Protein AF-A0A4Q3BTL0-F1 (afdb_monomer_lite)

Radius of gyration: 15.91 Å; chains: 1; bounding box: 28×21×47 Å

Secondary structure (DSSP, 8-state):
------------TTSTTSS-TTTTSTT-SGGG--HHHHHHHHHHHHHHHHHGGGG--

Sequence (57 aa):
MVVLRIDILDFDGTREKGFDYYWHTQQDNMDVIDRTTLDAVGKTVLSIVYTEKAQAF

Foldseek 3Di:
DDDDDDDDDQADPVDPVRHDPPPPHPNPDPVPDDPVVVCVVVCVVCCCVVCVVVPPD

pLDDT: mean 91.85, std 13.42, range [45.88, 98.75]

Structure (mmCIF, N/CA/C/O backbone):
data_AF-A0A4Q3BTL0-F1
#
_entry.id   AF-A0A4Q3BTL0-F1
#
loop_
_atom_site.group_PDB
_atom_site.id
_atom_site.type_symbol
_atom_site.label_atom_id
_atom_site.label_alt_id
_atom_site.label_comp_id
_atom_site.label_asym_id
_atom_site.label_entity_id
_atom_site.label_seq_id
_atom_site.pdbx_PDB_ins_code
_atom_site.Cartn_x
_atom_site.Cartn_y
_atom_site.Cartn_z
_atom_site.occupancy
_atom_site.B_iso_or_equiv
_atom_site.auth_seq_id
_atom_site.auth_comp_id
_atom_site.auth_asym_id
_atom_site.auth_atom_id
_atom_site.pdbx_PDB_model_num
ATOM 1 N N . MET A 1 1 ? 9.441 14.700 26.002 1.00 61.19 1 MET A N 1
ATOM 2 C CA . MET A 1 1 ? 8.455 13.683 25.581 1.00 61.19 1 MET A CA 1
ATOM 3 C C . MET A 1 1 ? 8.890 13.153 24.226 1.00 61.19 1 MET A C 1
ATOM 5 O O . MET A 1 1 ? 9.084 13.962 23.329 1.00 61.19 1 MET A O 1
ATOM 9 N N . VAL A 1 2 ? 9.130 11.847 24.103 1.00 85.06 2 VAL A N 1
ATOM 10 C CA . VAL A 1 2 ? 9.462 11.194 22.824 1.00 85.06 2 VAL A CA 1
ATOM 11 C C . VAL A 1 2 ? 8.182 10.570 22.280 1.00 85.06 2 VAL A C 1
ATOM 13 O O . VAL A 1 2 ? 7.451 9.940 23.036 1.00 85.06 2 VAL A O 1
ATOM 16 N N . VAL A 1 3 ? 7.908 10.764 20.991 1.00 90.06 3 VAL A N 1
ATOM 17 C CA . VAL A 1 3 ? 6.804 10.101 20.286 1.00 90.06 3 VAL A CA 1
ATOM 18 C C . VAL A 1 3 ? 7.415 9.059 19.361 1.00 90.06 3 VAL A C 1
ATOM 20 O O . VAL A 1 3 ? 8.242 9.404 18.516 1.00 90.06 3 VAL A O 1
ATOM 23 N N . LEU A 1 4 ? 7.023 7.798 19.534 1.00 92.81 4 LEU A N 1
ATOM 24 C CA . LEU A 1 4 ? 7.404 6.722 18.625 1.00 92.81 4 LEU A CA 1
ATOM 25 C C . LEU A 1 4 ? 6.555 6.812 17.354 1.00 92.81 4 LEU A C 1
ATOM 27 O O . LEU A 1 4 ? 5.357 7.086 17.422 1.00 92.81 4 LEU A O 1
ATOM 31 N N . ARG A 1 5 ? 7.187 6.612 16.198 1.00 93.44 5 ARG A N 1
ATOM 32 C CA . ARG A 1 5 ? 6.531 6.584 14.888 1.00 93.44 5 ARG A CA 1
ATOM 33 C C . ARG A 1 5 ? 6.995 5.358 14.123 1.00 93.44 5 ARG A C 1
ATOM 35 O O . ARG A 1 5 ? 8.152 4.964 14.243 1.00 93.44 5 ARG A O 1
ATOM 42 N N . ILE A 1 6 ? 6.084 4.807 13.340 1.00 96.12 6 ILE A N 1
ATOM 43 C CA . ILE A 1 6 ? 6.344 3.731 12.390 1.00 96.12 6 ILE A CA 1
ATOM 44 C C . ILE A 1 6 ? 5.995 4.224 10.987 1.00 96.12 6 ILE A C 1
ATOM 46 O O . ILE A 1 6 ? 5.209 5.164 10.849 1.00 96.12 6 ILE A O 1
ATOM 50 N N . ASP A 1 7 ? 6.576 3.588 9.977 1.00 97.50 7 ASP A N 1
ATOM 51 C CA . ASP A 1 7 ? 6.276 3.824 8.567 1.00 97.50 7 ASP A CA 1
ATOM 52 C C . ASP A 1 7 ? 5.757 2.522 7.942 1.00 97.50 7 ASP A C 1
ATOM 54 O O . ASP A 1 7 ? 6.306 1.449 8.205 1.00 97.50 7 ASP A O 1
ATOM 58 N N . ILE A 1 8 ? 4.675 2.609 7.167 1.00 98.00 8 ILE A N 1
ATOM 59 C CA . ILE A 1 8 ? 4.066 1.479 6.456 1.00 98.00 8 ILE A CA 1
ATOM 60 C C . ILE A 1 8 ? 4.358 1.705 4.978 1.00 98.00 8 ILE A C 1
ATOM 62 O O . ILE A 1 8 ? 3.674 2.490 4.322 1.00 98.00 8 ILE A O 1
ATOM 66 N N . LEU A 1 9 ? 5.384 1.022 4.475 1.00 97.00 9 LEU A N 1
ATOM 67 C CA . LEU A 1 9 ? 5.882 1.199 3.118 1.00 97.00 9 LEU A CA 1
ATOM 68 C C . LEU A 1 9 ? 6.098 -0.142 2.406 1.00 97.00 9 LEU A C 1
ATOM 70 O O . LEU A 1 9 ? 6.436 -1.142 3.041 1.00 97.00 9 LEU A O 1
ATOM 74 N N . ASP A 1 10 ? 5.929 -0.151 1.083 1.00 97.62 10 ASP A N 1
ATOM 75 C CA . ASP A 1 10 ? 6.341 -1.273 0.238 1.00 97.62 10 ASP A CA 1
ATOM 76 C C . ASP A 1 10 ? 7.849 -1.187 -0.014 1.00 97.62 10 ASP A C 1
ATOM 78 O O . ASP A 1 10 ? 8.330 -0.360 -0.793 1.00 97.62 10 ASP A O 1
ATOM 82 N N . PHE A 1 11 ? 8.596 -2.028 0.697 1.00 97.81 11 PHE A N 1
ATOM 83 C CA . PHE A 1 11 ? 10.042 -2.105 0.600 1.00 97.81 11 PHE A CA 1
ATOM 84 C C . PHE A 1 11 ? 10.517 -3.545 0.698 1.00 97.81 11 PHE A C 1
ATOM 86 O O . PHE A 1 11 ? 10.120 -4.297 1.588 1.00 97.81 11 PHE A O 1
ATOM 93 N N . ASP A 1 12 ? 11.442 -3.892 -0.184 1.00 97.56 12 ASP A N 1
ATOM 94 C CA . ASP A 1 12 ? 12.115 -5.178 -0.209 1.00 97.56 12 ASP A CA 1
ATOM 95 C C . ASP A 1 12 ? 13.608 -4.940 -0.455 1.00 97.56 12 ASP A C 1
ATOM 97 O O . ASP A 1 12 ? 14.013 -4.458 -1.513 1.00 97.56 12 ASP A O 1
ATOM 101 N N . GLY A 1 13 ? 14.438 -5.300 0.528 1.00 97.31 13 GLY A N 1
ATOM 102 C CA . GLY A 1 13 ? 15.892 -5.125 0.467 1.00 97.31 13 GLY A CA 1
ATOM 103 C C . GLY A 1 13 ? 16.588 -5.956 -0.618 1.00 97.31 13 GLY A C 1
ATOM 104 O O . GLY A 1 13 ? 17.785 -5.777 -0.833 1.00 97.31 13 GLY A O 1
ATOM 105 N N . THR A 1 14 ? 15.870 -6.858 -1.294 1.00 97.75 14 THR A N 1
ATOM 106 C CA . THR A 1 14 ? 16.369 -7.603 -2.457 1.00 97.75 14 THR A CA 1
ATOM 107 C C . THR A 1 14 ? 16.186 -6.851 -3.780 1.00 97.75 14 THR A C 1
ATOM 109 O O . THR A 1 14 ? 16.839 -7.197 -4.767 1.00 97.75 14 THR A O 1
ATOM 112 N N . ARG A 1 15 ? 15.354 -5.7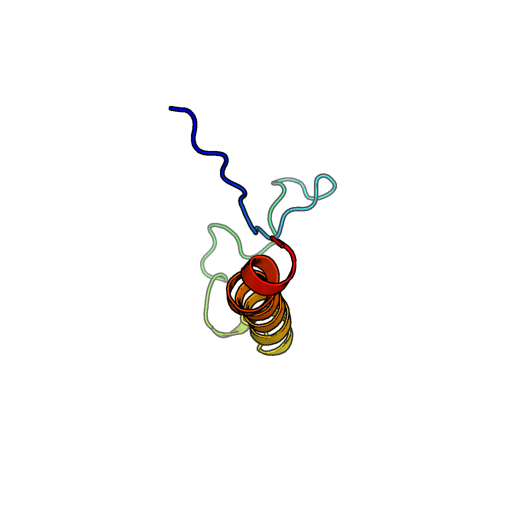98 -3.818 1.00 96.88 15 ARG A N 1
ATOM 113 C CA . ARG A 1 15 ? 15.163 -4.938 -4.998 1.00 96.88 15 ARG A CA 1
ATOM 114 C C . ARG A 1 15 ? 16.304 -3.929 -5.107 1.00 96.88 15 ARG A C 1
ATOM 116 O O . ARG A 1 15 ? 16.723 -3.355 -4.107 1.00 96.88 15 ARG A O 1
ATOM 123 N N . GLU A 1 16 ? 16.747 -3.633 -6.331 1.00 95.06 16 GLU A N 1
ATOM 124 C CA . GLU A 1 16 ? 17.878 -2.722 -6.604 1.00 95.06 16 GLU A CA 1
ATOM 125 C C . GLU A 1 16 ? 17.753 -1.369 -5.880 1.00 95.06 16 GLU A C 1
ATOM 127 O O . GLU A 1 16 ? 18.724 -0.854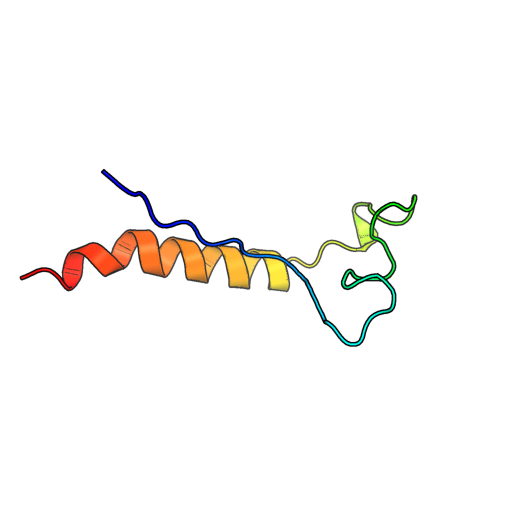 -5.332 1.00 95.06 16 GLU A O 1
ATOM 132 N N . LYS A 1 17 ? 16.539 -0.806 -5.861 1.00 95.62 17 LYS A N 1
ATOM 133 C CA . LYS A 1 17 ? 16.230 0.490 -5.238 1.00 95.62 17 LYS A CA 1
ATOM 134 C C . LYS A 1 17 ? 15.502 0.353 -3.898 1.00 95.62 17 LYS A C 1
ATOM 136 O O . LYS A 1 17 ? 15.099 1.362 -3.331 1.00 95.62 17 LYS A O 1
ATOM 141 N N . GLY A 1 18 ? 15.250 -0.870 -3.432 1.00 98.12 18 GLY A N 1
ATOM 142 C CA . GLY A 1 18 ? 14.361 -1.164 -2.304 1.00 98.12 18 GLY A CA 1
ATOM 143 C C . GLY A 1 18 ? 12.862 -1.069 -2.623 1.00 98.12 18 GLY A C 1
ATOM 144 O O . GLY A 1 18 ? 12.058 -1.802 -2.055 1.00 98.12 18 GLY A O 1
ATOM 145 N N . PHE A 1 19 ? 12.479 -0.213 -3.568 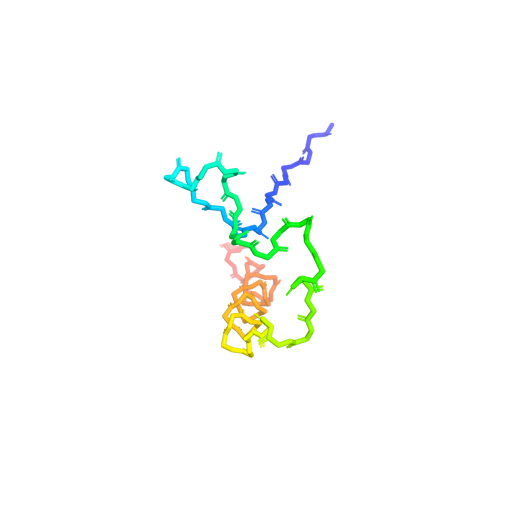1.00 97.81 19 PHE A N 1
ATOM 146 C CA . PHE A 1 19 ? 11.098 -0.010 -4.009 1.00 97.81 19 PHE A CA 1
ATOM 147 C C . PHE A 1 19 ? 10.774 -0.809 -5.274 1.00 97.81 19 PHE A C 1
ATOM 149 O O . PHE A 1 19 ? 11.678 -1.256 -5.985 1.00 97.81 19 PHE A O 1
ATOM 156 N N . ASP A 1 20 ? 9.483 -0.994 -5.543 1.00 96.62 20 ASP A N 1
ATOM 157 C CA . ASP A 1 20 ? 9.017 -1.698 -6.737 1.00 96.62 20 ASP A CA 1
ATOM 158 C C . ASP A 1 20 ? 9.320 -0.916 -8.037 1.00 96.62 20 ASP A C 1
ATOM 160 O O . ASP A 1 20 ? 9.699 0.260 -8.013 1.00 96.62 20 ASP A O 1
ATOM 164 N N . TYR A 1 21 ? 9.174 -1.571 -9.192 1.00 96.25 21 TYR A N 1
ATOM 165 C CA . TYR A 1 21 ? 9.632 -1.076 -10.497 1.00 96.25 21 TYR A CA 1
ATOM 166 C C . TYR A 1 21 ? 9.009 0.265 -10.915 1.00 96.25 21 TYR A C 1
ATOM 168 O O . TYR A 1 21 ? 9.635 1.017 -11.664 1.00 96.25 21 TYR A O 1
ATOM 176 N N . TYR A 1 22 ? 7.801 0.578 -10.436 1.00 96.94 22 TYR A N 1
ATOM 177 C CA . TYR A 1 22 ? 7.095 1.817 -10.761 1.00 96.94 22 TYR A CA 1
ATOM 178 C C . TYR A 1 22 ? 7.634 3.041 -10.006 1.00 96.94 22 TYR A C 1
ATOM 180 O O . TYR A 1 22 ? 7.452 4.165 -10.478 1.00 96.94 22 TYR A O 1
ATOM 188 N N . TRP A 1 23 ? 8.351 2.860 -8.891 1.00 98.06 23 TRP A N 1
ATOM 189 C CA . TRP A 1 23 ? 8.828 3.956 -8.044 1.00 98.06 23 TRP A CA 1
ATOM 190 C C . TRP A 1 23 ? 9.707 4.966 -8.801 1.00 98.06 23 TRP A C 1
ATOM 192 O O . TRP A 1 23 ? 10.718 4.609 -9.414 1.00 98.06 23 TRP A O 1
ATOM 202 N N . HIS A 1 24 ? 9.332 6.250 -8.726 1.00 97.50 24 HIS A N 1
ATOM 203 C CA . HIS A 1 24 ? 9.975 7.362 -9.445 1.00 97.50 24 HIS A CA 1
ATOM 204 C C . HIS A 1 24 ? 10.028 7.170 -10.977 1.00 97.50 24 HIS A C 1
ATOM 206 O O . HIS A 1 24 ? 10.976 7.599 -11.642 1.00 97.50 24 HIS A O 1
ATOM 212 N N . THR A 1 25 ? 9.002 6.547 -11.560 1.00 97.88 25 THR A N 1
ATOM 213 C CA . THR A 1 25 ? 8.832 6.417 -13.015 1.00 97.88 25 THR A CA 1
ATOM 214 C C . THR A 1 25 ? 7.465 6.952 -13.455 1.00 97.88 25 THR A C 1
ATOM 216 O O . THR A 1 25 ? 6.605 7.244 -12.634 1.00 97.88 25 THR A O 1
ATOM 219 N N . GLN A 1 26 ? 7.225 7.046 -14.766 1.00 98.38 26 GLN A N 1
ATOM 220 C CA . GLN A 1 26 ? 5.890 7.361 -15.307 1.00 98.38 26 GLN A CA 1
ATOM 221 C C . GLN A 1 26 ? 4.8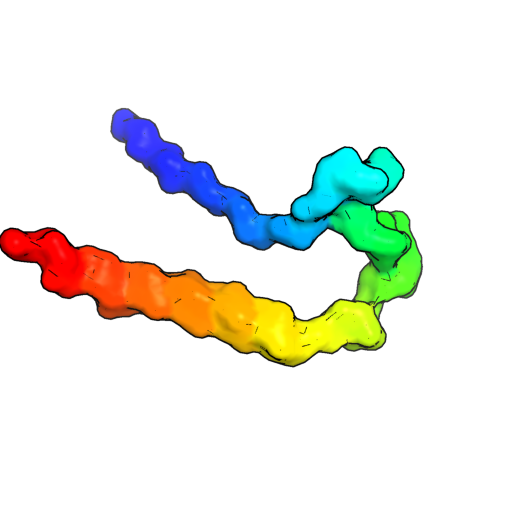81 6.199 -15.149 1.00 98.38 26 GLN A C 1
ATOM 223 O O . GLN A 1 26 ? 3.700 6.359 -15.455 1.00 98.38 26 GLN A O 1
ATOM 228 N N . GLN A 1 27 ? 5.338 5.021 -14.706 1.00 98.25 27 GLN A N 1
ATOM 229 C CA . GLN A 1 27 ? 4.489 3.857 -14.432 1.00 98.25 27 GLN A CA 1
ATOM 230 C C . GLN A 1 27 ? 3.878 3.897 -13.024 1.00 98.25 27 GLN A C 1
ATOM 232 O O . GLN A 1 27 ? 3.020 3.076 -12.724 1.00 98.25 27 GLN A O 1
ATOM 237 N N . ASP A 1 28 ? 4.271 4.862 -12.185 1.00 97.94 28 ASP A N 1
ATOM 238 C CA . ASP A 1 28 ? 3.578 5.181 -10.934 1.00 97.94 28 ASP A CA 1
ATOM 239 C C . ASP A 1 28 ? 2.267 5.917 -11.246 1.00 97.94 28 ASP A C 1
ATOM 241 O O . ASP A 1 28 ? 2.187 7.147 -11.284 1.00 97.94 28 ASP A O 1
ATOM 245 N N . ASN A 1 29 ? 1.252 5.142 -11.618 1.00 98.56 29 ASN A N 1
ATOM 246 C CA . ASN A 1 29 ? -0.050 5.629 -12.050 1.00 98.56 29 ASN A CA 1
ATOM 247 C C . ASN A 1 29 ? -1.172 4.705 -11.538 1.00 98.56 29 ASN A C 1
ATOM 249 O O . ASN A 1 29 ? -0.949 3.812 -10.725 1.00 98.56 29 ASN A O 1
ATOM 253 N N . MET A 1 30 ? -2.411 4.925 -11.980 1.00 98.44 30 MET A N 1
ATOM 254 C CA . MET A 1 30 ? -3.559 4.177 -11.454 1.00 98.44 30 MET A CA 1
ATOM 255 C C . MET A 1 30 ? -3.546 2.678 -11.785 1.00 98.44 30 MET A C 1
ATOM 257 O O . MET A 1 30 ? -4.235 1.924 -11.100 1.00 98.44 30 MET A O 1
ATOM 261 N N . ASP A 1 31 ? -2.774 2.240 -12.781 1.00 98.38 31 ASP A N 1
ATOM 262 C CA . ASP A 1 31 ? -2.734 0.839 -13.209 1.00 98.38 31 ASP A CA 1
ATOM 263 C C . ASP A 1 31 ? -2.009 -0.064 -12.197 1.00 98.38 31 ASP A C 1
ATOM 265 O O . ASP A 1 31 ? -2.277 -1.263 -12.151 1.00 98.38 31 ASP A O 1
ATOM 269 N N . VAL A 1 32 ? -1.120 0.494 -11.362 1.00 97.88 32 VAL A N 1
ATOM 270 C CA . VAL A 1 32 ? -0.376 -0.267 -10.338 1.00 97.88 32 VAL A CA 1
ATOM 271 C C . VAL A 1 32 ? -1.089 -0.322 -8.980 1.00 97.88 32 VAL A C 1
ATOM 273 O O . VAL A 1 32 ? -0.636 -1.009 -8.067 1.00 97.88 32 VAL A O 1
ATOM 276 N N . ILE A 1 33 ? -2.221 0.375 -8.823 1.00 98.31 33 ILE A N 1
ATOM 277 C CA . ILE A 1 33 ? -2.970 0.409 -7.561 1.00 98.31 33 ILE A CA 1
ATOM 278 C C . ILE A 1 33 ? -3.825 -0.854 -7.396 1.00 98.31 33 ILE A C 1
ATOM 280 O O . ILE A 1 33 ? -4.815 -1.050 -8.102 1.00 98.31 33 ILE A O 1
ATOM 284 N N . ASP A 1 34 ? -3.516 -1.661 -6.377 1.00 98.50 34 ASP A N 1
ATOM 285 C CA . ASP A 1 34 ? -4.317 -2.826 -5.985 1.00 98.50 34 ASP A CA 1
ATOM 286 C C . ASP A 1 34 ? -5.244 -2.513 -4.794 1.00 98.50 34 ASP A C 1
ATOM 288 O O . ASP A 1 34 ? -4.815 -2.117 -3.705 1.00 98.50 34 ASP A O 1
ATOM 292 N N . ARG A 1 35 ? -6.550 -2.748 -4.982 1.00 98.56 35 ARG A N 1
ATOM 293 C CA . ARG A 1 35 ? -7.568 -2.606 -3.926 1.00 98.56 35 ARG A CA 1
ATOM 294 C C . ARG A 1 35 ? -7.340 -3.563 -2.760 1.00 98.56 35 ARG A C 1
ATOM 296 O O . ARG A 1 35 ? -7.712 -3.223 -1.641 1.00 98.56 35 ARG A O 1
ATOM 303 N N . THR A 1 36 ? -6.736 -4.721 -3.004 1.00 98.75 36 THR A N 1
ATOM 304 C CA . THR A 1 36 ? -6.399 -5.702 -1.967 1.00 98.75 36 THR A CA 1
ATOM 305 C C . THR A 1 36 ? -5.344 -5.141 -1.017 1.00 98.75 36 THR A C 1
ATOM 307 O O . THR A 1 36 ? -5.500 -5.244 0.198 1.00 98.75 36 THR A O 1
ATOM 310 N N . THR A 1 37 ? -4.324 -4.462 -1.551 1.00 98.50 37 THR A N 1
ATOM 311 C CA . THR A 1 37 ? -3.296 -3.772 -0.756 1.00 98.50 37 THR A CA 1
ATOM 312 C C . THR A 1 37 ? -3.904 -2.649 0.083 1.00 98.50 37 THR A C 1
ATOM 314 O O . THR A 1 37 ? -3.651 -2.570 1.287 1.00 98.50 37 THR A O 1
ATOM 317 N N . LEU A 1 38 ? -4.766 -1.820 -0.520 1.00 98.75 38 LEU A N 1
ATOM 318 C CA . LEU A 1 38 ? -5.466 -0.746 0.197 1.00 98.75 38 LEU A CA 1
ATOM 319 C C . LEU A 1 38 ? -6.353 -1.286 1.330 1.00 98.75 38 LEU A C 1
ATOM 321 O O . LEU A 1 38 ? -6.351 -0.734 2.431 1.00 98.75 38 LEU A O 1
ATOM 325 N N . ASP A 1 39 ? -7.095 -2.366 1.072 1.00 98.75 39 ASP A N 1
ATOM 326 C CA . ASP A 1 39 ? -7.968 -3.008 2.057 1.00 98.75 39 ASP A CA 1
ATOM 327 C C . ASP A 1 39 ? -7.166 -3.610 3.219 1.00 98.75 39 ASP A C 1
ATOM 329 O O . ASP A 1 39 ? -7.507 -3.381 4.380 1.00 98.75 39 ASP A O 1
ATOM 333 N N . ALA A 1 40 ? -6.063 -4.307 2.926 1.00 98.75 40 ALA A N 1
ATOM 334 C CA . ALA A 1 40 ? -5.204 -4.919 3.937 1.00 98.75 40 ALA A CA 1
ATOM 335 C C . ALA A 1 40 ? -4.568 -3.875 4.869 1.00 98.75 40 ALA A C 1
ATOM 337 O O . ALA A 1 40 ? -4.666 -3.997 6.096 1.00 98.75 40 ALA A O 1
ATOM 338 N N . VAL A 1 41 ? -3.965 -2.819 4.308 1.00 98.50 41 VAL A N 1
ATOM 339 C CA . VAL A 1 41 ? -3.356 -1.735 5.100 1.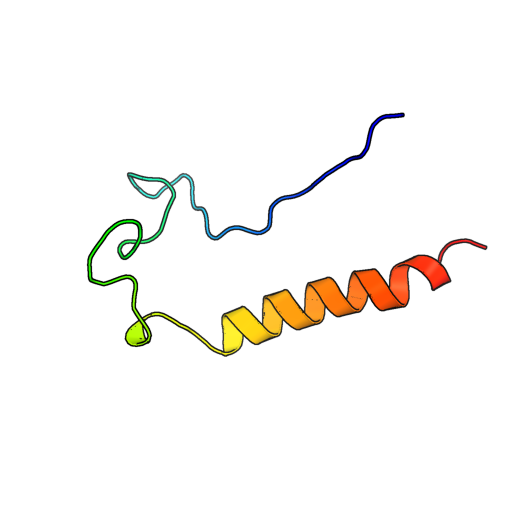00 98.50 41 VAL A CA 1
ATOM 340 C C . VAL A 1 41 ? -4.429 -0.989 5.892 1.00 98.50 41 VAL A C 1
ATOM 342 O O . VAL A 1 41 ? -4.299 -0.824 7.107 1.00 98.50 41 VAL A O 1
ATOM 345 N N . GLY A 1 42 ? -5.520 -0.592 5.230 1.00 98.31 42 GLY A N 1
ATOM 346 C CA . GLY A 1 42 ? -6.601 0.175 5.842 1.00 98.31 42 GLY A CA 1
ATOM 347 C C . GLY A 1 42 ? -7.260 -0.562 7.005 1.00 98.31 42 GLY A C 1
ATOM 348 O O . GLY A 1 42 ? -7.379 -0.004 8.097 1.00 98.31 42 GLY A O 1
ATOM 349 N N . LYS A 1 43 ? -7.635 -1.833 6.818 1.00 97.88 43 LYS A N 1
ATOM 350 C CA . LYS A 1 43 ? -8.232 -2.648 7.887 1.00 97.88 43 LYS A CA 1
ATOM 351 C C . LYS A 1 43 ? -7.273 -2.876 9.045 1.00 97.88 43 LYS A C 1
ATOM 353 O O . LYS A 1 43 ? -7.712 -2.817 10.190 1.00 97.88 43 LYS A O 1
ATOM 358 N N . THR A 1 44 ? -5.987 -3.095 8.774 1.00 97.06 44 THR A N 1
ATOM 359 C CA . THR A 1 44 ? -4.983 -3.289 9.831 1.00 97.06 44 THR A CA 1
ATOM 360 C C . THR A 1 44 ? -4.840 -2.031 10.684 1.00 97.06 44 THR A C 1
ATOM 362 O O . THR A 1 44 ? -4.981 -2.099 11.904 1.00 97.06 44 THR A O 1
ATOM 365 N N . VAL A 1 45 ? -4.641 -0.867 10.055 1.00 96.81 45 VAL A N 1
ATOM 366 C CA . VAL A 1 45 ? -4.504 0.412 10.771 1.00 96.81 45 VAL A CA 1
ATOM 367 C C . VAL A 1 45 ? -5.776 0.746 11.550 1.00 96.81 45 VAL A C 1
ATOM 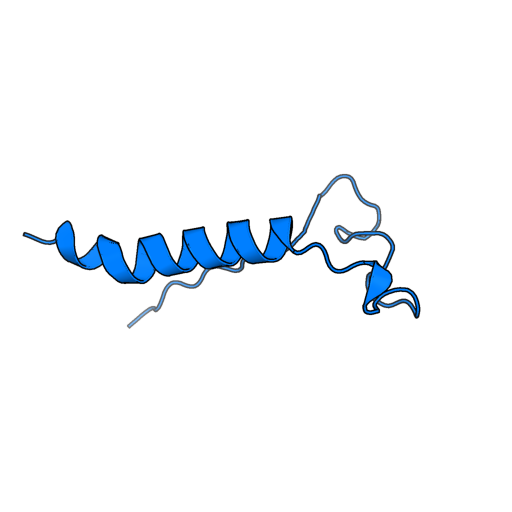369 O O . VAL A 1 45 ? -5.697 1.092 12.729 1.00 96.81 45 VAL A O 1
ATOM 372 N N . LEU A 1 46 ? -6.952 0.602 10.929 1.00 96.44 46 LEU A N 1
ATOM 373 C CA . LEU A 1 46 ? -8.228 0.844 11.605 1.00 96.44 46 LEU A CA 1
ATOM 374 C C . LEU A 1 46 ? -8.432 -0.115 12.777 1.00 96.44 46 LEU A C 1
ATOM 376 O O . LEU A 1 46 ? -8.845 0.331 13.842 1.00 96.44 46 LEU A O 1
ATOM 380 N N . SER A 1 47 ? -8.108 -1.400 12.616 1.00 95.69 47 SER A N 1
ATOM 381 C CA . SER A 1 47 ? -8.187 -2.367 13.709 1.00 95.69 47 SER A CA 1
ATOM 382 C C . SER A 1 47 ? -7.386 -1.868 14.907 1.00 95.69 47 SER A C 1
ATOM 384 O O . SER A 1 47 ? -7.963 -1.693 15.969 1.00 95.69 47 SER A O 1
ATOM 386 N N . ILE A 1 48 ? -6.103 -1.547 14.732 1.00 93.62 48 ILE A N 1
ATOM 387 C CA . ILE A 1 48 ? -5.236 -1.075 15.822 1.00 93.62 48 ILE A CA 1
ATOM 388 C C . ILE A 1 48 ? -5.790 0.201 16.475 1.00 93.62 48 ILE A C 1
ATOM 390 O O . ILE A 1 48 ? -5.981 0.244 17.689 1.00 93.62 48 ILE A O 1
ATOM 394 N N . VAL A 1 49 ? -6.126 1.225 15.683 1.00 92.44 49 VAL A N 1
ATOM 395 C CA . VAL A 1 49 ? -6.607 2.517 16.209 1.00 92.44 49 VAL A CA 1
ATOM 396 C C . VAL A 1 49 ? -7.913 2.374 16.998 1.00 92.44 49 VAL A C 1
ATOM 398 O O . VAL A 1 49 ? -8.094 3.055 18.010 1.00 92.44 49 VAL A O 1
ATOM 401 N N . TYR A 1 50 ? -8.821 1.500 16.558 1.00 93.19 50 TYR A N 1
ATOM 402 C CA . TYR A 1 50 ? -10.125 1.321 17.198 1.00 93.19 50 TYR A CA 1
ATOM 403 C C . TYR A 1 50 ? -10.149 0.234 18.282 1.00 93.19 50 TYR A C 1
ATOM 405 O O . TYR A 1 50 ? -11.082 0.241 19.086 1.00 93.19 50 TYR A O 1
ATOM 413 N N . THR A 1 51 ? -9.154 -0.659 18.362 1.00 91.38 51 THR A N 1
ATOM 414 C CA . THR A 1 51 ? -9.127 -1.737 19.368 1.00 91.38 51 THR A CA 1
ATOM 415 C C . THR A 1 51 ? -8.044 -1.598 20.435 1.00 91.38 51 THR A C 1
ATOM 417 O O . THR A 1 51 ? -8.262 -2.090 21.540 1.00 91.38 51 THR A O 1
ATOM 420 N N . GLU A 1 52 ? -6.929 -0.890 20.211 1.00 75.06 52 GLU A N 1
ATOM 421 C CA . GLU A 1 52 ? -5.842 -0.846 21.209 1.00 75.06 52 GLU A CA 1
ATOM 422 C C . GLU A 1 52 ? -6.253 -0.215 22.548 1.00 75.06 52 GLU A C 1
ATOM 424 O O . GLU A 1 52 ? -5.793 -0.646 23.605 1.00 75.06 52 GLU A O 1
ATOM 429 N N . LYS A 1 53 ? -7.186 0.748 22.553 1.00 59.69 53 LYS A N 1
ATOM 430 C CA . LYS A 1 53 ? -7.700 1.324 23.811 1.00 59.69 53 LYS A CA 1
ATOM 431 C C . LYS A 1 53 ? -8.525 0.344 24.653 1.00 59.69 53 LYS A C 1
ATOM 433 O O . LYS A 1 53 ? -8.760 0.632 25.822 1.00 59.69 53 LYS A O 1
ATOM 438 N N . ALA A 1 54 ? -8.959 -0.789 24.098 1.00 56.06 54 ALA A N 1
ATOM 439 C CA . ALA A 1 54 ? -9.706 -1.803 24.842 1.00 56.06 54 ALA A CA 1
ATOM 440 C C . ALA A 1 54 ? -8.807 -2.681 25.734 1.00 56.06 54 ALA A C 1
ATOM 442 O O . ALA A 1 54 ? -9.321 -3.366 26.614 1.00 56.06 54 ALA A O 1
ATOM 443 N N . GLN A 1 55 ? -7.483 -2.642 25.540 1.00 51.28 55 GLN A N 1
ATOM 444 C CA . GLN A 1 55 ? -6.517 -3.476 26.266 1.00 51.28 55 GLN A CA 1
ATOM 445 C C . GLN A 1 55 ? -5.807 -2.737 27.420 1.00 51.28 55 GLN A C 1
ATOM 447 O O . GLN A 1 55 ? -4.930 -3.305 28.067 1.00 51.28 55 GLN A O 1
ATOM 452 N N . ALA A 1 56 ? -6.161 -1.475 27.676 1.00 53.62 56 ALA A N 1
ATOM 453 C CA . ALA A 1 56 ? -5.610 -0.668 28.763 1.00 53.62 56 ALA A CA 1
ATOM 454 C C . ALA A 1 56 ? -6.607 -0.571 29.932 1.00 53.62 56 ALA A C 1
ATOM 456 O O . ALA A 1 56 ? -7.162 0.499 30.182 1.00 53.62 56 ALA A O 1
ATOM 457 N N . PHE A 1 57 ? -6.832 -1.695 30.622 1.00 45.88 57 PHE A N 1
ATOM 458 C CA . PHE A 1 57 ? -7.447 -1.771 31.953 1.00 45.88 57 PHE A CA 1
ATOM 459 C C . PHE A 1 57 ? -6.756 -2.851 32.784 1.00 45.88 57 PHE A C 1
ATOM 461 O O . PHE A 1 57 ? -6.619 -3.983 32.267 1.00 45.88 57 PHE A O 1
#